Protein AF-A0AAU9SI02-F1 (afdb_monomer_lite)

Secondary structure (DSSP, 8-state):
----EEEEE-SSS-EEEEETTTTEESSHHHHHH-S--HHHHHHHHHHH-S---SSS---EEEPPPGGGS---HHHHHH---PPPSPPPPSSS-GGG-PPPTT------

Structure (mmCIF, N/CA/C/O backbone):
data_AF-A0AAU9SI02-F1
#
_entry.id   AF-A0AAU9SI02-F1
#
loop_
_atom_site.group_PDB
_atom_site.id
_atom_site.type_symbol
_atom_site.label_atom_id
_atom_site.label_alt_id
_atom_site.label_comp_id
_atom_site.label_asym_id
_atom_site.label_entity_id
_atom_site.label_seq_id
_atom_site.pdbx_PDB_ins_code
_atom_site.Cartn_x
_atom_site.Cartn_y
_atom_site.Cartn_z
_atom_site.occupancy
_atom_site.B_iso_or_equiv
_atom_site.auth_seq_id
_atom_site.auth_comp_id
_atom_site.auth_asym_id
_atom_site.auth_atom_id
_atom_site.pdbx_PDB_model_num
ATOM 1 N N . THR A 1 1 ? -6.069 2.308 -19.534 1.00 44.94 1 THR A N 1
ATOM 2 C CA . THR A 1 1 ? -4.763 2.503 -18.867 1.00 44.94 1 THR A CA 1
ATOM 3 C C . THR A 1 1 ? -4.645 1.440 -17.793 1.00 44.94 1 THR A C 1
ATOM 5 O O . THR A 1 1 ? -5.508 1.399 -16.925 1.00 44.94 1 THR A O 1
ATOM 8 N N . ARG A 1 2 ? -3.723 0.476 -17.930 1.00 53.97 2 ARG A N 1
ATOM 9 C CA . ARG A 1 2 ? -3.575 -0.636 -16.969 1.00 53.97 2 ARG A CA 1
ATOM 10 C C . ARG A 1 2 ? -3.043 -0.082 -15.643 1.00 53.97 2 ARG A C 1
ATOM 12 O O . ARG A 1 2 ? -2.062 0.644 -15.681 1.00 53.97 2 ARG A O 1
ATOM 19 N N . ASN A 1 3 ? -3.675 -0.423 -14.516 1.00 57.00 3 ASN A N 1
ATOM 20 C CA . ASN A 1 3 ? -3.120 -0.116 -13.195 1.00 57.00 3 ASN A CA 1
ATOM 21 C C . ASN A 1 3 ? -1.881 -0.993 -12.976 1.00 57.00 3 ASN A C 1
ATOM 23 O O . ASN A 1 3 ? -2.019 -2.215 -12.914 1.00 57.00 3 ASN A O 1
ATOM 27 N N . VAL A 1 4 ? -0.694 -0.400 -12.850 1.00 73.88 4 VAL A N 1
ATOM 28 C CA . VAL A 1 4 ? 0.544 -1.152 -12.600 1.00 73.88 4 VAL A CA 1
ATOM 29 C C . VAL A 1 4 ? 0.959 -0.960 -11.144 1.00 73.88 4 VAL A C 1
ATOM 31 O O . VAL A 1 4 ? 1.592 0.027 -10.753 1.00 73.88 4 VAL A O 1
ATOM 34 N N . GLY A 1 5 ? 0.527 -1.906 -10.310 1.00 85.00 5 GLY A N 1
ATOM 35 C CA . GLY A 1 5 ? 0.978 -2.034 -8.930 1.00 85.00 5 GLY A CA 1
ATOM 36 C C . GLY A 1 5 ? 2.288 -2.813 -8.860 1.00 85.00 5 GLY A C 1
ATOM 37 O O . GLY A 1 5 ? 2.475 -3.776 -9.595 1.00 85.00 5 GLY A O 1
ATOM 38 N N 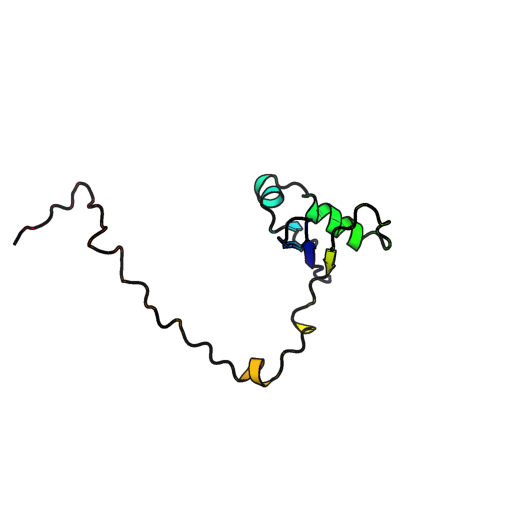. PHE A 1 6 ? 3.179 -2.433 -7.952 1.00 87.00 6 PHE A N 1
ATOM 39 C CA . PHE A 1 6 ? 4.440 -3.123 -7.697 1.00 87.00 6 PHE A CA 1
ATOM 40 C C . PHE A 1 6 ? 4.584 -3.448 -6.216 1.00 87.00 6 PHE A C 1
ATOM 42 O O . PHE A 1 6 ? 4.326 -2.608 -5.354 1.00 87.00 6 PHE A O 1
ATOM 49 N N . LYS A 1 7 ? 5.051 -4.659 -5.923 1.00 89.31 7 LYS A N 1
ATOM 50 C CA . LYS A 1 7 ? 5.495 -5.091 -4.603 1.00 89.31 7 LYS A CA 1
ATOM 51 C C . LYS A 1 7 ? 7.017 -5.042 -4.571 1.00 89.31 7 LYS A C 1
ATOM 53 O O . LYS A 1 7 ? 7.674 -5.784 -5.295 1.00 89.31 7 LYS A O 1
ATOM 58 N N . VAL A 1 8 ? 7.570 -4.173 -3.731 1.00 87.44 8 VAL A N 1
ATOM 59 C CA . VAL A 1 8 ? 9.014 -3.957 -3.579 1.00 87.44 8 VAL A CA 1
ATOM 60 C C . VAL A 1 8 ? 9.454 -4.452 -2.206 1.00 87.44 8 VAL A C 1
ATOM 62 O O . VAL A 1 8 ? 8.970 -3.948 -1.194 1.00 87.44 8 VAL A O 1
ATOM 65 N N . THR A 1 9 ? 10.388 -5.397 -2.143 1.00 84.94 9 THR A N 1
ATOM 66 C CA . THR A 1 9 ? 10.985 -5.847 -0.872 1.00 84.94 9 THR A CA 1
ATOM 67 C C . THR A 1 9 ? 12.347 -5.202 -0.641 1.00 84.94 9 THR A C 1
ATOM 69 O O . THR A 1 9 ? 13.193 -5.159 -1.539 1.00 84.94 9 THR A O 1
ATOM 72 N N . SER A 1 10 ? 12.566 -4.696 0.572 1.00 76.81 10 SER A N 1
ATOM 73 C CA . SER A 1 10 ? 13.885 -4.263 1.042 1.00 76.81 10 SER A CA 1
ATOM 74 C C . SER A 1 10 ? 14.672 -5.456 1.605 1.00 76.81 10 SER A C 1
ATOM 76 O O . SER A 1 10 ? 14.128 -6.545 1.745 1.00 76.81 10 SER A O 1
ATOM 78 N N . GLY A 1 11 ? 15.952 -5.268 1.945 1.00 72.50 11 GLY A N 1
ATOM 79 C CA . GLY A 1 11 ? 16.729 -6.288 2.673 1.00 72.50 11 GLY A CA 1
ATOM 80 C C . GLY A 1 11 ? 16.155 -6.598 4.064 1.00 72.50 11 GLY A C 1
ATOM 81 O O . GLY A 1 11 ? 16.383 -7.669 4.613 1.00 72.50 11 GLY A O 1
ATOM 82 N N . THR A 1 12 ? 15.358 -5.682 4.615 1.00 65.44 12 THR A N 1
ATOM 83 C CA . THR A 1 12 ? 14.432 -5.956 5.713 1.00 65.44 12 THR A CA 1
ATOM 84 C C . THR A 1 12 ? 13.190 -6.620 5.121 1.00 65.44 12 THR A C 1
ATOM 86 O O . THR A 1 12 ? 12.633 -6.104 4.158 1.00 65.44 12 THR A O 1
ATOM 89 N N . SER A 1 13 ? 12.736 -7.742 5.681 1.00 68.81 13 SER A N 1
ATOM 90 C CA . SER A 1 13 ? 11.638 -8.608 5.191 1.00 68.81 13 SER A CA 1
ATOM 91 C C . SER A 1 13 ? 10.266 -7.936 4.962 1.00 68.81 13 SER A C 1
ATOM 93 O O . SER A 1 13 ? 9.278 -8.606 4.665 1.00 68.81 13 SER A O 1
ATOM 95 N N . VAL A 1 14 ? 10.183 -6.614 5.082 1.00 82.38 14 VAL A N 1
ATOM 96 C CA . VAL A 1 14 ? 9.004 -5.797 4.828 1.00 82.38 14 VAL A CA 1
ATOM 97 C C . VAL A 1 14 ? 8.879 -5.515 3.329 1.00 82.38 14 VAL A C 1
ATOM 99 O O . VAL A 1 14 ? 9.784 -4.978 2.684 1.00 82.38 14 VAL A O 1
ATOM 102 N N . ALA A 1 15 ? 7.717 -5.861 2.778 1.00 85.75 15 ALA A N 1
ATOM 103 C CA . ALA A 1 15 ? 7.331 -5.501 1.422 1.00 85.75 15 ALA A CA 1
ATOM 104 C C . ALA A 1 15 ? 6.507 -4.208 1.424 1.00 85.75 15 ALA A C 1
ATOM 106 O O . ALA A 1 15 ? 5.592 -4.041 2.232 1.00 85.75 15 ALA A O 1
ATOM 107 N N . HIS A 1 16 ? 6.785 -3.323 0.473 1.00 89.44 16 HIS A N 1
ATOM 108 C CA . HIS A 1 16 ? 6.015 -2.111 0.233 1.00 89.44 16 HIS A CA 1
ATOM 109 C C . HIS A 1 16 ? 5.263 -2.213 -1.089 1.00 89.44 16 HIS A C 1
ATOM 111 O O . HIS A 1 16 ? 5.789 -2.727 -2.075 1.00 89.44 16 HIS A O 1
ATOM 117 N N . HIS A 1 17 ? 4.028 -1.717 -1.111 1.00 90.56 17 HIS A N 1
ATOM 118 C CA . HIS A 1 17 ? 3.233 -1.628 -2.327 1.00 90.56 17 HIS A CA 1
ATOM 119 C C . HIS A 1 17 ? 3.343 -0.219 -2.893 1.00 90.56 17 HIS A C 1
ATOM 121 O O . HIS A 1 17 ? 3.159 0.768 -2.176 1.00 90.56 17 HIS A O 1
ATOM 127 N N . VAL A 1 18 ? 3.639 -0.146 -4.182 1.00 90.38 18 VAL A N 1
ATOM 128 C CA . VAL A 1 18 ? 3.740 1.082 -4.961 1.00 90.38 18 VAL A CA 1
ATOM 129 C C . VAL A 1 18 ? 2.694 1.019 -6.066 1.00 90.38 18 VAL A C 1
ATOM 131 O O . VAL A 1 18 ? 2.589 0.018 -6.765 1.00 90.38 18 VAL A O 1
ATOM 134 N N . SER A 1 19 ? 1.929 2.089 -6.245 1.00 89.69 19 SER A N 1
ATOM 135 C CA . SER A 1 19 ? 1.026 2.252 -7.386 1.00 89.69 19 SER A CA 1
ATOM 136 C C . SER A 1 19 ? 1.494 3.450 -8.195 1.00 89.69 19 SER A C 1
ATOM 138 O O . SER A 1 19 ? 1.458 4.576 -7.693 1.00 89.69 19 SER A O 1
ATOM 140 N N . LEU A 1 20 ? 1.946 3.214 -9.429 1.00 85.69 20 LEU A N 1
ATOM 141 C CA . LEU A 1 20 ? 2.472 4.283 -10.282 1.00 85.69 20 LEU A CA 1
ATOM 142 C C . LEU A 1 20 ? 1.358 5.213 -10.777 1.00 85.69 20 LEU A C 1
ATOM 144 O O . LEU A 1 20 ? 1.531 6.429 -10.746 1.00 85.69 20 LEU A O 1
ATOM 148 N N . ASP A 1 21 ? 0.190 4.666 -11.120 1.00 85.56 21 ASP A N 1
ATOM 149 C CA . ASP A 1 21 ? -0.966 5.442 -11.592 1.00 85.56 21 ASP A CA 1
ATOM 150 C C . ASP A 1 21 ? -1.497 6.396 -10.523 1.00 85.56 21 ASP A C 1
ATOM 152 O O . ASP A 1 21 ? -1.738 7.575 -10.774 1.00 85.56 21 ASP A O 1
ATOM 156 N N . LYS A 1 22 ? -1.632 5.883 -9.296 1.00 87.31 22 LYS A N 1
ATOM 157 C CA . LYS A 1 22 ? -2.111 6.657 -8.144 1.00 87.31 22 LYS A CA 1
ATOM 158 C C . LYS A 1 22 ? -1.019 7.532 -7.534 1.00 87.31 22 LYS A C 1
ATOM 160 O O . LYS A 1 22 ? -1.331 8.358 -6.685 1.00 87.31 22 LYS A O 1
ATOM 165 N N . ARG A 1 23 ? 0.242 7.351 -7.953 1.00 87.25 23 ARG A N 1
ATOM 166 C CA . ARG A 1 23 ? 1.429 7.977 -7.356 1.00 87.25 23 ARG A CA 1
ATOM 167 C C . ARG A 1 23 ? 1.425 7.794 -5.837 1.00 87.25 23 ARG A C 1
ATOM 169 O O . ARG A 1 23 ? 1.449 8.765 -5.093 1.00 87.25 23 ARG A O 1
ATOM 176 N N . THR A 1 24 ? 1.347 6.546 -5.375 1.00 90.12 24 THR A N 1
ATOM 177 C CA . THR A 1 24 ? 1.291 6.206 -3.941 1.00 90.12 24 THR A CA 1
ATOM 178 C C . THR A 1 24 ? 2.269 5.094 -3.575 1.00 90.12 24 THR A C 1
ATOM 180 O O . THR A 1 24 ? 2.489 4.176 -4.363 1.00 90.12 24 THR A O 1
ATOM 183 N N . CYS A 1 25 ? 2.789 5.125 -2.345 1.00 90.12 25 CYS A N 1
ATOM 184 C CA . CYS A 1 25 ? 3.568 4.047 -1.724 1.00 90.12 25 CYS A CA 1
ATOM 185 C C . CYS A 1 25 ? 3.063 3.789 -0.297 1.00 90.12 25 CYS A C 1
ATOM 187 O O . CYS A 1 25 ? 2.704 4.732 0.406 1.00 90.12 25 CYS A O 1
ATOM 189 N N . THR A 1 26 ? 3.077 2.532 0.161 1.00 91.56 26 THR A N 1
ATOM 190 C CA . THR A 1 26 ? 2.729 2.176 1.556 1.00 91.56 26 THR A CA 1
ATOM 191 C C . THR A 1 26 ? 3.809 2.536 2.576 1.00 91.56 26 THR A C 1
ATOM 193 O O . THR A 1 26 ? 3.599 2.418 3.780 1.00 91.56 26 THR A O 1
ATOM 196 N N . CYS A 1 27 ? 4.981 2.956 2.114 1.00 89.31 27 CYS A N 1
ATOM 197 C CA . CYS A 1 27 ? 6.068 3.428 2.951 1.00 89.31 27 CYS A CA 1
ATOM 198 C C . CYS A 1 27 ? 5.751 4.802 3.583 1.00 89.31 27 CYS A C 1
ATOM 200 O O . CYS A 1 27 ? 5.142 5.659 2.937 1.00 89.31 27 CYS A O 1
ATOM 202 N N . PRO A 1 28 ? 6.204 5.053 4.824 1.00 84.50 28 PRO A N 1
ATOM 203 C CA . PRO A 1 28 ? 5.893 6.290 5.537 1.00 84.50 28 PRO A CA 1
ATOM 204 C C . PRO A 1 28 ? 6.549 7.521 4.898 1.00 84.50 28 PRO A C 1
ATOM 206 O O . PRO A 1 28 ? 5.929 8.578 4.863 1.00 84.50 28 PRO A O 1
ATOM 209 N N . GLU A 1 29 ? 7.755 7.386 4.332 1.00 84.69 29 GLU A N 1
ATOM 210 C CA . GLU A 1 29 ? 8.484 8.490 3.683 1.00 84.69 29 GLU A CA 1
ATOM 211 C C . GLU A 1 29 ? 7.664 9.155 2.576 1.00 84.69 29 GLU A C 1
ATOM 213 O O . GLU A 1 29 ? 7.540 10.373 2.547 1.00 84.69 29 GLU A O 1
ATOM 218 N N . PHE A 1 30 ? 7.041 8.358 1.704 1.00 86.00 30 PHE A N 1
ATOM 219 C CA . PHE A 1 30 ? 6.231 8.883 0.606 1.00 86.00 30 PHE A CA 1
ATOM 220 C C . PHE A 1 30 ? 5.004 9.638 1.125 1.00 86.00 30 PHE A C 1
ATOM 222 O O . PHE A 1 30 ? 4.654 10.699 0.615 1.00 86.00 30 PHE A O 1
ATOM 229 N N . LYS A 1 31 ? 4.353 9.100 2.164 1.00 82.44 31 LYS A N 1
ATOM 230 C CA . LYS A 1 31 ? 3.157 9.707 2.757 1.00 82.44 31 LYS A CA 1
ATOM 231 C C . LYS A 1 31 ? 3.472 11.016 3.482 1.00 82.44 31 LYS A C 1
ATOM 233 O O . LYS A 1 31 ? 2.653 11.926 3.451 1.00 82.44 31 LYS A O 1
ATOM 238 N N . MET A 1 32 ? 4.622 11.092 4.150 1.00 87.94 32 MET A N 1
ATOM 239 C CA . MET A 1 32 ? 5.001 12.255 4.957 1.00 87.94 32 MET A CA 1
ATOM 240 C C . MET A 1 32 ? 5.655 13.359 4.130 1.00 87.94 32 MET A C 1
ATOM 242 O O . MET A 1 32 ? 5.384 14.529 4.367 1.00 87.94 32 MET A O 1
ATOM 246 N N . LEU A 1 33 ? 6.514 12.995 3.176 1.00 84.81 33 LEU A N 1
ATOM 247 C CA . LEU A 1 33 ? 7.335 13.954 2.436 1.00 84.81 33 LEU A CA 1
ATOM 248 C C . LEU A 1 33 ? 6.759 14.299 1.058 1.00 84.81 33 LEU A C 1
ATOM 250 O O . LEU A 1 33 ? 7.236 15.240 0.435 1.00 84.81 33 LEU A O 1
ATOM 254 N N . LEU A 1 34 ? 5.765 13.543 0.568 1.00 83.19 34 LEU A N 1
ATOM 255 C CA . LEU A 1 34 ? 5.144 13.708 -0.758 1.00 83.19 34 LEU A CA 1
ATOM 256 C C . LEU A 1 34 ? 6.142 13.699 -1.934 1.00 83.19 34 LEU A C 1
ATOM 258 O O . LEU A 1 34 ? 5.817 14.130 -3.039 1.00 83.19 34 LEU A O 1
ATOM 262 N N . ILE A 1 35 ? 7.343 13.165 -1.712 1.00 86.38 35 ILE A N 1
ATOM 263 C CA . ILE A 1 35 ? 8.368 12.946 -2.733 1.00 86.38 35 ILE A CA 1
ATOM 264 C C . ILE A 1 35 ? 8.462 11.456 -3.086 1.00 86.38 35 ILE A C 1
ATOM 266 O O . ILE A 1 35 ? 8.129 10.598 -2.258 1.00 86.38 35 ILE A O 1
ATOM 270 N N . PRO A 1 36 ? 8.949 11.109 -4.292 1.00 85.88 36 PRO A N 1
ATOM 271 C CA . PRO A 1 36 ? 9.208 9.724 -4.658 1.00 85.88 36 PRO A CA 1
ATOM 272 C C . PRO A 1 36 ? 10.194 9.072 -3.684 1.00 85.88 36 PRO A C 1
ATOM 274 O O . PRO A 1 36 ? 11.344 9.481 -3.563 1.00 85.88 36 PRO A O 1
ATOM 277 N N . CYS A 1 37 ? 9.743 8.032 -2.993 1.00 89.75 37 CYS A N 1
ATOM 278 C CA . CYS A 1 37 ? 10.590 7.231 -2.119 1.00 89.75 37 CYS A CA 1
ATOM 279 C C . CYS A 1 37 ? 11.476 6.279 -2.936 1.00 89.75 37 CYS A C 1
ATOM 281 O O . CYS A 1 37 ? 11.203 5.994 -4.105 1.00 89.75 37 CYS A O 1
ATOM 283 N N . GLN A 1 38 ? 12.478 5.680 -2.289 1.00 86.94 38 GLN A N 1
ATOM 284 C CA . GLN A 1 38 ? 13.345 4.666 -2.904 1.00 86.94 38 GLN A CA 1
ATOM 285 C C . GLN A 1 38 ? 12.574 3.503 -3.564 1.00 86.94 38 GLN A C 1
ATOM 287 O O . GLN A 1 38 ? 13.001 2.977 -4.589 1.00 86.94 38 GLN A O 1
ATOM 292 N N . TYR A 1 39 ? 11.414 3.121 -3.017 1.00 89.69 39 TYR A N 1
ATOM 293 C CA . TYR A 1 39 ? 10.569 2.059 -3.571 1.00 89.69 39 TYR A CA 1
ATOM 294 C C . TYR A 1 39 ? 9.825 2.509 -4.831 1.00 89.69 39 TYR A C 1
ATOM 296 O O . TYR A 1 39 ? 9.726 1.748 -5.791 1.00 89.69 39 TYR A O 1
ATOM 304 N N . ALA A 1 40 ? 9.329 3.750 -4.842 1.00 88.62 40 ALA A N 1
ATOM 305 C CA . ALA A 1 40 ? 8.676 4.340 -6.002 1.00 88.62 40 ALA A CA 1
ATOM 306 C C . ALA A 1 40 ? 9.671 4.517 -7.148 1.00 88.62 40 ALA A C 1
ATOM 308 O O . ALA A 1 40 ? 9.368 4.141 -8.274 1.00 88.62 40 ALA A O 1
ATOM 309 N N . ILE A 1 41 ? 10.882 4.994 -6.846 1.00 87.81 41 ILE A N 1
ATOM 310 C CA . ILE A 1 41 ? 11.967 5.110 -7.824 1.00 87.81 41 ILE A CA 1
ATOM 311 C C . ILE A 1 41 ? 12.288 3.732 -8.415 1.00 87.81 41 ILE A C 1
ATOM 313 O O . ILE A 1 41 ? 12.284 3.592 -9.632 1.00 87.81 41 ILE A O 1
ATOM 317 N N . ALA A 1 42 ? 12.458 2.698 -7.584 1.00 87.06 42 ALA A N 1
ATOM 318 C CA . ALA A 1 42 ? 12.721 1.339 -8.064 1.00 87.06 42 ALA A CA 1
ATOM 319 C C . ALA A 1 42 ? 11.600 0.796 -8.973 1.00 87.06 42 ALA A C 1
ATOM 321 O O . ALA A 1 42 ? 11.884 0.218 -10.022 1.00 87.06 42 ALA A O 1
ATOM 322 N N . ALA A 1 43 ? 10.334 1.011 -8.602 1.00 86.69 43 ALA A N 1
ATOM 323 C CA . ALA A 1 43 ? 9.184 0.607 -9.408 1.00 86.69 43 ALA A CA 1
ATOM 324 C C . ALA A 1 43 ? 9.127 1.350 -10.755 1.00 86.69 43 ALA A C 1
ATOM 326 O O . ALA A 1 43 ? 8.916 0.721 -11.787 1.00 86.69 43 ALA A O 1
ATOM 327 N N . ILE A 1 44 ? 9.379 2.664 -10.767 1.00 85.19 44 ILE A N 1
ATOM 328 C CA . ILE A 1 44 ? 9.450 3.476 -11.994 1.00 85.19 44 ILE A CA 1
ATOM 329 C C . ILE A 1 44 ? 10.581 2.977 -12.896 1.00 85.19 44 ILE A C 1
ATOM 331 O O . ILE A 1 44 ? 10.376 2.806 -14.097 1.00 85.19 44 ILE A O 1
ATOM 335 N N . THR A 1 45 ? 11.764 2.722 -12.331 1.00 82.81 45 THR A N 1
ATOM 336 C CA . THR A 1 45 ? 12.915 2.221 -13.090 1.00 82.81 45 THR A CA 1
ATOM 337 C C . THR A 1 45 ? 12.598 0.887 -13.752 1.00 82.81 45 THR A C 1
ATOM 339 O O . THR A 1 45 ? 12.921 0.714 -14.916 1.00 82.81 45 THR A O 1
ATOM 342 N N . ILE A 1 46 ? 11.931 -0.034 -13.059 1.00 79.81 46 ILE A N 1
ATOM 343 C CA . ILE A 1 46 ? 11.607 -1.359 -13.610 1.00 79.81 46 ILE A CA 1
ATOM 344 C C . ILE A 1 46 ? 10.449 -1.300 -14.606 1.00 79.81 46 ILE A C 1
ATOM 346 O O . ILE A 1 46 ? 10.463 -2.023 -15.597 1.00 79.81 46 ILE A O 1
ATOM 350 N N . ASN A 1 47 ? 9.478 -0.412 -14.391 1.00 80.69 47 ASN A N 1
ATOM 351 C CA . ASN A 1 47 ? 8.395 -0.190 -15.344 1.00 80.69 47 ASN A CA 1
ATOM 352 C C . ASN A 1 47 ? 8.895 0.413 -16.667 1.00 80.69 47 ASN A C 1
ATOM 354 O O . ASN A 1 47 ? 8.384 0.072 -17.729 1.00 80.69 47 ASN A O 1
ATOM 358 N N . ASN A 1 48 ? 9.874 1.322 -16.601 1.00 73.62 48 ASN A N 1
ATOM 359 C CA . ASN A 1 48 ? 10.338 2.091 -17.760 1.00 73.62 48 ASN A CA 1
ATOM 360 C C . ASN A 1 48 ? 11.615 1.535 -18.406 1.00 73.62 48 ASN A C 1
ATOM 362 O O . ASN A 1 48 ? 11.901 1.869 -19.554 1.00 73.62 48 ASN A O 1
ATOM 366 N N . LEU A 1 49 ? 12.399 0.716 -17.698 1.00 60.62 49 LEU A N 1
ATOM 367 C CA . LEU A 1 49 ? 13.667 0.179 -18.184 1.00 60.62 49 LEU A CA 1
ATOM 368 C C . LEU A 1 49 ? 13.628 -1.353 -18.178 1.00 60.62 49 LEU A C 1
ATOM 370 O O . LEU A 1 49 ? 13.680 -1.993 -17.130 1.00 60.62 49 LEU A O 1
ATOM 374 N N . SER A 1 50 ? 13.616 -1.939 -19.377 1.00 54.06 50 SER A N 1
ATOM 375 C CA . SER A 1 50 ? 13.566 -3.390 -19.631 1.00 54.06 50 SER A CA 1
ATOM 376 C C . SER A 1 50 ? 14.747 -4.197 -19.053 1.00 54.06 50 SER A C 1
ATOM 378 O O . SER A 1 50 ? 14.771 -5.419 -19.185 1.00 54.06 50 SER A O 1
ATOM 380 N N . SER A 1 51 ? 15.745 -3.565 -18.430 1.00 51.81 51 SER A N 1
ATOM 381 C CA . SER A 1 51 ? 16.907 -4.261 -17.874 1.00 51.81 51 SER A CA 1
ATOM 382 C C . SER A 1 51 ? 17.464 -3.545 -16.641 1.00 51.81 51 SER A C 1
ATOM 384 O O . SER A 1 51 ? 18.266 -2.616 -16.747 1.00 51.81 51 SER A O 1
ATOM 386 N N . CYS A 1 52 ? 17.083 -3.999 -15.445 1.00 49.00 52 CYS A N 1
ATOM 387 C CA . CYS A 1 52 ? 17.796 -3.640 -14.220 1.00 49.00 52 CYS A CA 1
ATOM 388 C C . CYS A 1 52 ? 19.164 -4.345 -14.227 1.00 49.00 52 CYS A C 1
ATOM 390 O O . CYS A 1 52 ? 19.261 -5.564 -14.074 1.00 49.00 52 CYS A O 1
ATOM 392 N N . GLY A 1 53 ? 20.241 -3.587 -14.440 1.00 47.12 53 GLY A N 1
ATOM 393 C CA . GLY A 1 53 ? 21.609 -4.095 -14.387 1.00 47.12 53 GLY A CA 1
ATOM 394 C C . GLY A 1 53 ? 22.011 -4.460 -12.959 1.00 47.12 53 GLY A C 1
ATOM 395 O O . GLY A 1 53 ? 22.560 -3.614 -12.273 1.00 47.12 53 GLY A O 1
ATOM 396 N N . LYS A 1 54 ? 21.712 -5.697 -12.533 1.00 48.91 54 LYS A N 1
ATOM 397 C CA . LYS A 1 54 ? 22.276 -6.574 -11.469 1.00 48.91 54 LYS A CA 1
ATOM 398 C C . LYS A 1 54 ? 22.759 -6.012 -10.106 1.00 48.91 54 LYS A C 1
ATOM 400 O O . LYS A 1 54 ? 22.999 -6.818 -9.217 1.00 48.91 54 LYS A O 1
ATOM 405 N N . LYS A 1 55 ? 22.910 -4.703 -9.882 1.00 49.00 55 LYS A N 1
ATOM 406 C CA . LYS A 1 55 ? 23.622 -4.125 -8.721 1.00 49.00 55 LYS A CA 1
ATOM 407 C C . LYS A 1 55 ? 22.722 -3.378 -7.729 1.00 49.00 55 LYS A C 1
ATOM 409 O O . LYS A 1 55 ? 23.128 -3.159 -6.596 1.00 49.00 55 LYS A O 1
ATOM 414 N N . HIS A 1 56 ? 21.486 -3.051 -8.120 1.00 48.88 56 HIS A N 1
ATOM 415 C CA . HIS A 1 56 ? 20.498 -2.376 -7.258 1.00 48.88 56 HIS A CA 1
ATOM 416 C C . HIS A 1 56 ? 19.111 -3.026 -7.279 1.00 48.88 56 HIS A C 1
ATOM 418 O O . HIS A 1 56 ? 18.143 -2.434 -6.802 1.00 48.88 56 HIS A O 1
ATOM 424 N N . CYS A 1 57 ? 18.990 -4.233 -7.834 1.00 52.25 57 CYS A N 1
ATOM 425 C CA . CYS A 1 57 ? 17.691 -4.864 -8.018 1.00 52.25 57 CYS A CA 1
ATOM 426 C C . CYS A 1 57 ? 17.211 -5.440 -6.679 1.00 52.25 57 CYS A C 1
ATOM 428 O O . CYS A 1 57 ? 17.410 -6.608 -6.356 1.00 52.25 57 CYS A O 1
ATOM 430 N N . ARG A 1 58 ? 16.567 -4.580 -5.886 1.00 59.81 58 ARG A N 1
ATOM 431 C CA . ARG A 1 58 ? 15.542 -5.003 -4.930 1.00 59.81 58 ARG A CA 1
ATOM 432 C C . ARG A 1 58 ? 14.559 -5.894 -5.691 1.00 59.81 58 ARG A C 1
ATOM 434 O O . ARG A 1 58 ? 14.273 -5.620 -6.857 1.00 59.81 58 ARG A O 1
ATOM 441 N N . VAL A 1 59 ? 14.061 -6.958 -5.066 1.00 68.25 59 VAL A N 1
ATOM 442 C CA . VAL A 1 59 ? 13.033 -7.789 -5.703 1.00 68.25 59 VAL A CA 1
ATOM 443 C C . VAL A 1 59 ? 11.773 -6.929 -5.817 1.00 68.25 59 VAL A C 1
ATOM 445 O O . VAL A 1 59 ? 11.134 -6.591 -4.819 1.00 68.25 59 VAL A O 1
ATOM 448 N N . VAL A 1 60 ? 11.484 -6.491 -7.040 1.00 74.31 60 VAL A N 1
ATOM 449 C CA . VAL A 1 60 ? 10.288 -5.732 -7.401 1.00 74.31 60 VAL A CA 1
ATOM 450 C C . VAL A 1 60 ? 9.473 -6.614 -8.320 1.00 74.31 60 VAL A C 1
ATOM 452 O O . VAL A 1 60 ? 9.913 -6.949 -9.417 1.00 74.31 60 VAL A O 1
ATOM 455 N N . LEU A 1 61 ? 8.295 -7.003 -7.857 1.00 78.06 61 LEU A N 1
ATOM 456 C CA . LEU A 1 61 ? 7.379 -7.845 -8.610 1.00 78.06 61 LEU A CA 1
ATOM 457 C C . LEU A 1 61 ? 6.138 -7.027 -8.962 1.00 78.06 61 LEU A C 1
ATOM 459 O O . LEU A 1 61 ? 5.645 -6.297 -8.095 1.00 78.06 61 LEU A O 1
ATOM 463 N N . PRO A 1 62 ? 5.616 -7.121 -10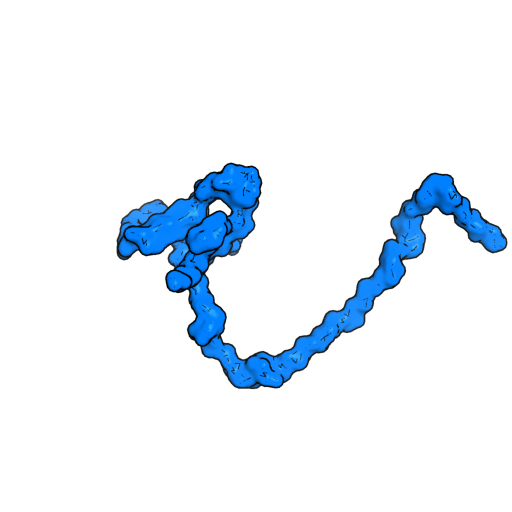.194 1.00 79.81 62 PRO A N 1
ATOM 464 C CA . PRO A 1 62 ? 4.301 -6.574 -10.483 1.00 79.81 62 PRO A CA 1
ATOM 465 C C . PRO A 1 62 ? 3.264 -7.276 -9.597 1.00 79.81 62 PRO A C 1
ATOM 467 O O . PRO A 1 62 ? 3.340 -8.481 -9.353 1.00 79.81 62 PRO A O 1
ATOM 470 N N . VAL A 1 63 ? 2.312 -6.510 -9.076 1.00 82.25 63 VAL A N 1
ATOM 471 C CA . VAL A 1 63 ? 1.160 -7.054 -8.358 1.00 82.25 63 VAL A CA 1
ATOM 472 C C . VAL A 1 63 ? 0.192 -7.599 -9.414 1.00 82.25 63 VAL A C 1
ATOM 474 O O . VAL A 1 63 ? -0.207 -6.823 -10.285 1.00 82.25 63 VAL A O 1
ATOM 477 N N . PRO A 1 64 ? -0.164 -8.897 -9.376 1.00 76.00 64 PRO A N 1
ATOM 478 C CA . PRO A 1 64 ? -1.103 -9.475 -10.334 1.00 76.00 64 PRO A CA 1
ATOM 479 C C . PRO A 1 64 ? -2.481 -8.817 -10.205 1.00 76.00 64 PRO A C 1
ATOM 481 O O . PRO A 1 64 ? -2.875 -8.403 -9.108 1.00 76.00 64 PRO A O 1
ATOM 484 N N . ASN A 1 65 ? -3.208 -8.706 -11.320 1.00 76.06 65 ASN A N 1
ATOM 485 C CA . ASN A 1 65 ? -4.585 -8.226 -11.285 1.00 76.06 65 ASN A CA 1
ATOM 486 C C . ASN A 1 65 ? -5.435 -9.233 -10.491 1.00 76.06 65 ASN A C 1
ATOM 488 O O . ASN A 1 65 ? -5.278 -10.431 -10.721 1.00 76.06 65 ASN A O 1
ATOM 492 N N . PRO A 1 66 ? -6.332 -8.807 -9.584 1.00 74.50 66 PRO A N 1
ATOM 493 C CA . PRO A 1 66 ? -7.284 -9.713 -8.943 1.00 74.50 66 PRO A CA 1
ATOM 494 C C . PRO A 1 66 ? -8.054 -10.613 -9.920 1.00 74.50 66 PRO A C 1
ATOM 496 O O . PRO A 1 66 ? -8.304 -11.761 -9.573 1.00 74.50 66 PRO A O 1
ATOM 499 N N . ASP A 1 67 ? -8.380 -10.136 -11.127 1.00 77.62 67 ASP A N 1
ATOM 500 C CA . ASP A 1 67 ? -9.078 -10.949 -12.139 1.00 77.62 67 ASP A CA 1
ATOM 501 C C . ASP A 1 67 ? -8.210 -12.075 -12.727 1.00 77.62 67 ASP A C 1
ATOM 503 O O . ASP A 1 67 ? -8.744 -13.057 -13.233 1.00 77.62 67 ASP A O 1
ATOM 507 N N . ASP A 1 68 ? -6.880 -11.947 -12.653 1.00 77.69 68 ASP A N 1
ATOM 508 C CA . ASP A 1 68 ? -5.932 -12.959 -13.141 1.00 77.69 68 ASP A CA 1
ATOM 509 C C . ASP A 1 68 ? -5.670 -14.055 -12.087 1.00 77.69 68 ASP A C 1
ATOM 511 O O . ASP A 1 68 ? -4.929 -15.006 -12.341 1.00 77.69 68 ASP A O 1
ATOM 515 N N . ILE A 1 69 ? -6.226 -13.915 -10.877 1.00 80.62 69 ILE A N 1
ATOM 516 C CA . ILE A 1 69 ? -6.066 -14.889 -9.796 1.00 80.62 69 ILE A CA 1
ATOM 517 C C . ILE A 1 69 ? -7.154 -15.951 -9.946 1.00 80.62 69 ILE A C 1
ATOM 519 O O . ILE A 1 69 ? -8.333 -15.686 -9.711 1.00 80.62 69 ILE A O 1
ATOM 523 N N . ASP A 1 70 ? -6.742 -17.171 -10.281 1.00 84.12 70 ASP A N 1
ATOM 524 C CA . ASP A 1 70 ? -7.631 -18.330 -10.276 1.00 84.12 70 ASP A CA 1
ATOM 525 C C . ASP A 1 70 ? -7.987 -18.691 -8.826 1.00 84.12 70 ASP A C 1
ATOM 527 O O . ASP A 1 70 ? -7.215 -19.318 -8.096 1.00 84.12 70 ASP A O 1
ATOM 531 N N . VAL A 1 71 ? -9.135 -18.191 -8.366 1.00 81.44 71 VAL A N 1
ATOM 532 C CA . VAL A 1 71 ? -9.689 -18.531 -7.055 1.00 81.44 71 VAL A CA 1
ATOM 533 C C . VAL A 1 71 ? -10.620 -19.730 -7.245 1.00 81.44 71 VAL A C 1
ATOM 535 O O . VAL A 1 71 ? -11.610 -19.598 -7.971 1.00 81.44 71 VAL A O 1
ATOM 538 N N . PRO A 1 72 ? -10.362 -20.878 -6.593 1.00 88.38 72 PRO A N 1
ATOM 539 C CA . PRO A 1 72 ? -11.197 -22.064 -6.750 1.00 88.38 72 PRO A CA 1
ATOM 540 C C . PRO A 1 72 ? -12.654 -21.783 -6.360 1.00 88.38 72 PRO A C 1
ATOM 542 O O . PRO A 1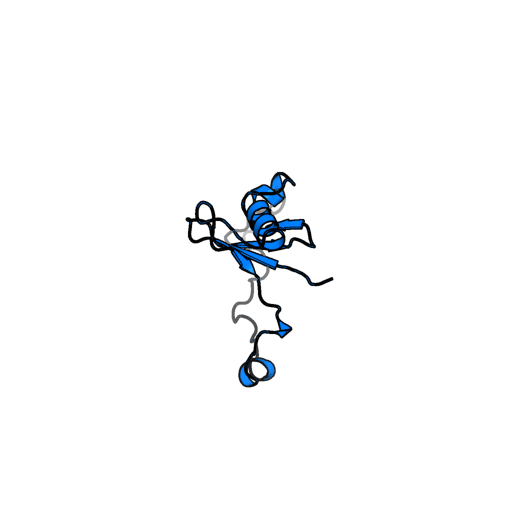 72 ? -12.926 -21.022 -5.425 1.00 88.38 72 PRO A O 1
ATOM 545 N N . THR A 1 73 ? -13.594 -22.406 -7.075 1.00 83.75 73 THR A N 1
ATOM 546 C CA . THR A 1 73 ? -15.043 -22.168 -6.943 1.00 83.75 73 THR A CA 1
ATOM 547 C C . THR A 1 73 ? -15.537 -22.342 -5.507 1.00 83.75 73 THR A C 1
ATOM 549 O O . THR A 1 73 ? -16.279 -21.494 -5.018 1.00 83.75 73 THR A O 1
ATOM 552 N N . ASP A 1 74 ? -15.035 -23.346 -4.781 1.00 84.06 74 ASP A N 1
ATOM 553 C CA . ASP A 1 74 ? -15.370 -23.588 -3.370 1.00 84.06 74 ASP A CA 1
ATOM 554 C C . ASP A 1 74 ? -15.032 -22.402 -2.454 1.00 84.06 74 ASP A C 1
ATOM 556 O O . ASP A 1 74 ? -15.701 -22.170 -1.449 1.00 84.06 74 ASP A O 1
ATOM 560 N N . VAL A 1 75 ? -14.009 -21.615 -2.796 1.00 82.88 75 VAL A N 1
ATOM 561 C CA . VAL A 1 75 ? -13.637 -20.410 -2.043 1.00 82.88 75 VAL A CA 1
ATOM 562 C C . VAL A 1 75 ? -14.499 -19.216 -2.455 1.00 82.88 75 VAL A C 1
ATOM 564 O O . VAL A 1 75 ? -14.877 -18.415 -1.601 1.00 82.88 75 VAL A O 1
ATOM 567 N N . ARG A 1 7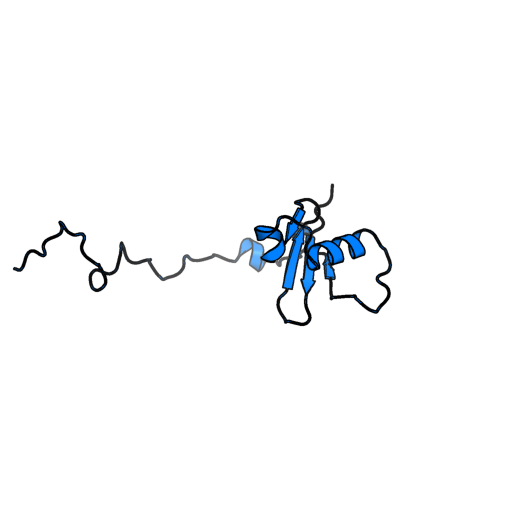6 ? -14.828 -19.097 -3.749 1.00 79.06 76 ARG A N 1
ATOM 568 C CA . ARG A 1 76 ? -15.658 -18.001 -4.284 1.00 79.06 76 ARG A CA 1
ATOM 569 C C . ARG A 1 76 ? -17.109 -18.091 -3.818 1.00 79.06 76 ARG A C 1
ATOM 571 O O . ARG A 1 76 ? -17.708 -17.060 -3.526 1.00 79.06 76 ARG A O 1
ATOM 578 N N . GLU A 1 77 ? -17.654 -19.302 -3.758 1.00 81.19 77 GLU A N 1
ATOM 579 C CA . GLU A 1 77 ? -19.071 -19.561 -3.478 1.00 81.19 77 GLU A CA 1
ATOM 580 C C . GLU A 1 77 ? -19.308 -20.147 -2.076 1.00 81.19 77 GLU A C 1
ATOM 582 O O . GLU A 1 77 ? -20.385 -19.966 -1.512 1.00 81.19 77 GLU A O 1
ATOM 587 N N . GLY A 1 78 ? -18.315 -20.826 -1.487 1.00 71.69 78 GLY A N 1
ATOM 588 C CA . GLY A 1 78 ? -18.488 -21.630 -0.270 1.00 71.69 78 GLY A CA 1
ATOM 589 C C . GLY A 1 78 ? -17.990 -21.007 1.038 1.00 71.69 78 GLY A C 1
ATOM 590 O O . GLY A 1 78 ? -18.249 -21.563 2.109 1.00 71.69 78 GLY A O 1
ATOM 591 N N . VAL A 1 79 ? -17.303 -19.859 1.018 1.00 75.25 79 VAL A N 1
ATOM 592 C CA . VAL A 1 79 ? -16.812 -19.230 2.258 1.00 75.25 79 VAL A CA 1
ATOM 593 C C . VAL A 1 79 ? -17.874 -18.308 2.849 1.00 75.25 79 VAL A C 1
ATOM 595 O O . VAL A 1 79 ? -17.948 -17.116 2.554 1.00 75.25 79 VAL A O 1
ATOM 598 N N . VAL A 1 80 ? -18.673 -18.853 3.766 1.00 81.56 80 VAL A N 1
ATOM 599 C CA . VAL A 1 80 ? -19.487 -18.036 4.673 1.00 81.56 80 VAL A CA 1
ATOM 600 C C . VAL A 1 80 ? -18.556 -17.404 5.708 1.00 81.56 80 VAL A C 1
ATOM 602 O O . VAL A 1 80 ? -18.144 -18.043 6.678 1.00 81.56 80 VAL A O 1
ATOM 605 N N . VAL A 1 81 ? -18.207 -16.131 5.509 1.00 81.69 81 VAL A N 1
ATOM 606 C CA . VAL A 1 81 ? -17.458 -15.354 6.505 1.00 81.69 81 VAL A CA 1
ATOM 607 C C . VAL A 1 81 ? -18.392 -15.046 7.673 1.00 81.69 81 VAL A C 1
ATOM 609 O O . VAL A 1 81 ? -19.197 -14.117 7.625 1.00 81.69 81 VAL A O 1
ATOM 612 N N . LEU A 1 82 ? -18.302 -15.848 8.733 1.00 87.00 82 LEU A N 1
ATOM 613 C CA . LEU A 1 82 ? -19.030 -15.578 9.967 1.00 87.00 82 LEU A CA 1
ATOM 614 C C . LEU A 1 82 ? -18.471 -14.313 10.635 1.00 87.00 82 LEU A C 1
ATOM 616 O O . LEU A 1 82 ? -17.252 -14.102 10.629 1.00 87.00 82 LEU A O 1
ATOM 620 N N . PRO A 1 83 ? -19.325 -13.479 11.253 1.00 84.44 83 PRO A N 1
ATOM 621 C CA . PRO A 1 83 ? -18.841 -12.364 12.044 1.00 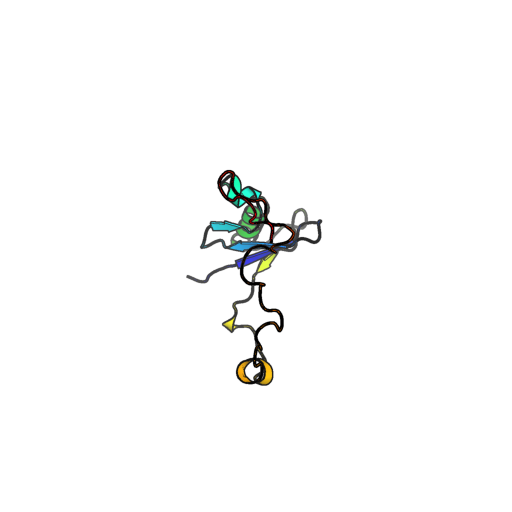84.44 83 PRO A CA 1
ATOM 622 C C . PRO A 1 83 ? -17.928 -12.886 13.165 1.00 84.44 83 PRO A C 1
ATOM 624 O O . PRO A 1 83 ? -18.157 -13.981 13.696 1.00 84.44 83 PRO A O 1
ATOM 627 N N . PRO A 1 84 ? -16.897 -12.119 13.556 1.00 84.06 84 PRO A N 1
ATOM 628 C CA . PRO A 1 84 ? -16.056 -12.494 14.680 1.00 84.06 84 PRO A CA 1
ATOM 629 C C . PRO A 1 84 ? -16.937 -12.736 15.910 1.00 84.06 84 PRO A C 1
ATOM 631 O O . PRO A 1 84 ? -17.803 -11.926 16.239 1.00 84.06 84 PRO A O 1
ATOM 634 N N . LYS A 1 85 ? -16.708 -13.854 16.611 1.00 84.00 85 LYS A N 1
ATOM 635 C CA . LYS A 1 85 ? -17.495 -14.240 17.801 1.00 84.00 85 LYS A CA 1
ATOM 636 C C . LYS A 1 85 ? -17.462 -13.185 18.916 1.00 84.00 85 LYS A C 1
ATOM 638 O O . LYS A 1 85 ? -18.283 -13.212 19.827 1.00 84.00 85 LYS A O 1
ATOM 643 N N . THR A 1 86 ? -16.502 -12.269 18.869 1.00 83.12 86 THR A N 1
ATOM 644 C CA . THR A 1 86 ? -16.312 -11.218 19.860 1.00 83.12 86 THR A CA 1
ATOM 645 C C . THR A 1 86 ? -17.216 -10.026 19.567 1.00 83.12 86 THR A C 1
ATOM 647 O O . THR A 1 86 ? -17.058 -9.351 18.550 1.00 83.12 86 THR A O 1
ATOM 650 N N . LYS A 1 87 ? -18.116 -9.704 20.497 1.00 75.38 87 LYS A N 1
ATOM 651 C CA . LYS A 1 87 ? -18.775 -8.395 20.526 1.00 75.38 87 LYS A CA 1
ATOM 652 C C . LYS A 1 87 ? -17.813 -7.379 21.135 1.00 75.38 87 LYS A C 1
ATOM 654 O O . LYS A 1 87 ? -17.235 -7.644 22.189 1.00 75.38 87 LYS A O 1
ATOM 659 N N . HIS A 1 88 ? -17.658 -6.215 20.505 1.00 74.19 88 HIS A N 1
ATOM 660 C CA . HIS A 1 88 ? -17.036 -5.083 21.187 1.00 74.19 88 HIS A CA 1
ATOM 661 C C . HIS A 1 88 ? -17.907 -4.754 22.412 1.00 74.19 88 HIS A C 1
ATOM 663 O O . HIS A 1 88 ? -19.124 -4.612 22.247 1.00 74.19 88 HIS A O 1
ATOM 669 N N . PRO A 1 89 ? -17.353 -4.676 23.634 1.00 75.00 89 PRO A N 1
ATOM 670 C CA . PRO A 1 89 ? -18.144 -4.274 24.788 1.00 75.00 89 PRO A CA 1
ATOM 671 C C . PRO A 1 89 ? -18.752 -2.892 24.520 1.00 75.00 89 PRO A C 1
ATOM 673 O O . PRO A 1 89 ? -18.115 -2.025 23.915 1.00 75.00 89 PRO A O 1
ATOM 676 N N . LEU A 1 90 ? -20.008 -2.693 24.917 1.00 73.81 90 LEU A N 1
ATOM 677 C CA . LEU A 1 90 ? -20.646 -1.385 24.798 1.00 73.81 90 LEU A CA 1
ATOM 678 C C . LEU A 1 90 ? -19.897 -0.395 25.697 1.00 73.81 90 LEU A C 1
ATOM 680 O O . LEU A 1 90 ? -19.828 -0.567 26.912 1.00 73.81 90 LEU A O 1
ATOM 684 N N . GLY A 1 91 ? -19.335 0.642 25.079 1.00 73.31 91 GLY A N 1
ATOM 685 C CA . GLY A 1 91 ? -18.642 1.717 25.777 1.00 73.31 91 GLY A CA 1
ATOM 686 C C . GLY A 1 91 ? -17.254 1.360 26.316 1.00 73.31 91 GLY A C 1
ATOM 687 O O . GLY A 1 91 ? -16.649 0.331 26.018 1.00 73.31 91 GLY A O 1
ATOM 688 N N . ARG A 1 92 ? -16.712 2.290 27.105 1.00 70.69 92 ARG A N 1
ATOM 689 C CA . ARG A 1 92 ? -15.450 2.113 27.828 1.00 70.69 92 ARG A CA 1
ATOM 690 C C . ARG A 1 92 ? -15.706 1.189 29.028 1.00 70.69 92 ARG A C 1
ATOM 692 O O . ARG A 1 92 ? -16.678 1.439 29.738 1.00 70.69 92 ARG A O 1
ATOM 699 N N . PRO A 1 93 ? -14.844 0.189 29.305 1.00 72.94 93 PRO A N 1
ATOM 700 C CA . PRO A 1 93 ? -14.995 -0.672 30.474 1.00 72.94 93 PRO A CA 1
ATOM 701 C C . PRO A 1 93 ? -15.204 0.171 31.742 1.00 72.94 93 PRO A C 1
ATOM 703 O O . PRO A 1 93 ? -14.371 1.047 32.004 1.00 72.94 93 PRO A O 1
ATOM 706 N N . PRO A 1 94 ? -16.285 -0.052 32.514 1.00 66.81 94 PRO A N 1
ATOM 707 C CA . PRO A 1 94 ? -16.659 0.818 33.630 1.00 66.81 94 PRO A CA 1
ATOM 708 C C . PRO A 1 94 ? -15.550 0.907 34.685 1.00 66.81 94 PRO A C 1
ATOM 710 O O . PRO A 1 94 ? -15.262 1.986 35.187 1.00 66.81 94 PRO A O 1
ATOM 713 N N . THR A 1 95 ? -14.819 -0.186 34.915 1.00 67.44 95 THR A N 1
ATOM 714 C CA . THR A 1 95 ? -13.658 -0.258 35.819 1.00 67.44 95 THR A CA 1
ATOM 715 C C . THR A 1 95 ? -12.447 0.567 35.381 1.00 67.44 95 THR A C 1
ATOM 717 O O . THR A 1 95 ? -11.578 0.851 36.198 1.00 67.44 95 THR A O 1
ATOM 720 N N . LYS A 1 96 ? -12.355 0.961 34.106 1.00 66.19 96 LYS A N 1
ATOM 721 C CA . LYS A 1 96 ? -11.279 1.819 33.574 1.00 66.19 96 LYS A CA 1
ATOM 722 C C . LYS A 1 96 ? -11.803 3.178 33.104 1.00 66.19 96 LYS A C 1
ATOM 724 O O . LYS A 1 96 ? -11.091 3.918 32.415 1.00 66.19 96 LYS A O 1
ATOM 729 N N . LYS A 1 97 ? -13.051 3.523 33.431 1.00 73.75 97 LYS A N 1
ATOM 730 C CA . LYS A 1 97 ? -13.616 4.826 33.094 1.00 73.75 97 LYS A CA 1
ATOM 731 C C . LYS A 1 97 ? -12.998 5.879 34.015 1.00 73.75 97 LYS A C 1
ATOM 733 O O . LYS A 1 97 ? -13.274 5.918 35.203 1.00 73.75 97 LYS A O 1
ATOM 738 N N . LYS A 1 98 ? -12.168 6.758 33.447 1.00 79.31 98 LYS A N 1
ATOM 739 C CA . LYS A 1 98 ? -11.881 8.057 34.068 1.00 79.31 98 LYS A CA 1
ATOM 740 C C . LYS A 1 98 ? -13.164 8.885 34.009 1.00 79.31 98 LYS A C 1
ATOM 742 O O . LYS A 1 98 ? -13.661 9.116 32.904 1.00 79.31 98 LYS A O 1
ATOM 747 N N . PHE A 1 99 ? -13.702 9.255 35.164 1.00 68.75 99 PHE A N 1
ATOM 748 C CA . PHE A 1 99 ? -14.861 10.138 35.263 1.00 68.75 99 PHE A CA 1
ATOM 749 C C . PHE A 1 99 ? -14.506 11.530 34.739 1.00 68.75 99 PHE A C 1
ATOM 751 O O . PHE A 1 99 ? -13.362 11.979 34.863 1.00 68.75 99 PHE A O 1
ATOM 758 N N . SER A 1 100 ? -15.475 12.195 34.113 1.00 75.81 100 SER A N 1
ATOM 759 C CA . SER A 1 100 ? -15.366 13.634 33.880 1.00 75.81 100 SER A CA 1
ATOM 760 C C . SER A 1 100 ? -15.461 14.386 35.214 1.00 75.81 100 SER A C 1
ATOM 762 O O . SER A 1 100 ? -15.977 13.852 36.193 1.00 75.81 100 SER A O 1
ATOM 764 N N . ILE A 1 101 ? -14.978 15.630 35.255 1.00 75.81 101 ILE A N 1
ATOM 765 C CA . ILE A 1 101 ? -14.959 16.457 36.476 1.00 75.81 101 ILE A CA 1
ATOM 766 C C . ILE A 1 101 ? -16.341 16.587 37.146 1.00 75.81 101 ILE A C 1
ATOM 768 O O . ILE A 1 101 ? -16.414 16.755 38.358 1.00 75.81 101 ILE A O 1
ATOM 772 N N . SER A 1 102 ? -17.425 16.495 36.373 1.00 76.19 102 SER A N 1
ATOM 773 C CA . SER A 1 102 ? -18.800 16.678 36.851 1.00 76.19 102 SER A CA 1
ATOM 774 C C . SER A 1 102 ? -19.549 15.368 37.126 1.00 76.19 102 SER A C 1
ATOM 776 O O . SER A 1 102 ? -20.678 15.410 37.605 1.00 76.19 102 SER A O 1
ATOM 778 N N . GLU A 1 103 ? -18.963 14.205 36.827 1.00 76.25 103 GLU A N 1
ATOM 779 C CA . GLU A 1 103 ? -19.574 12.912 37.149 1.00 76.25 103 GLU A CA 1
ATOM 780 C C . GLU A 1 103 ? -19.167 12.488 38.563 1.00 76.25 103 GLU A C 1
ATOM 782 O O . GLU A 1 103 ? -18.090 11.933 38.779 1.00 76.25 103 GLU A O 1
ATOM 787 N N . ILE A 1 104 ? -20.043 12.749 39.532 1.00 75.38 104 ILE A N 1
ATOM 788 C CA . ILE A 1 104 ? -19.864 12.313 40.918 1.00 75.38 104 ILE A CA 1
ATOM 7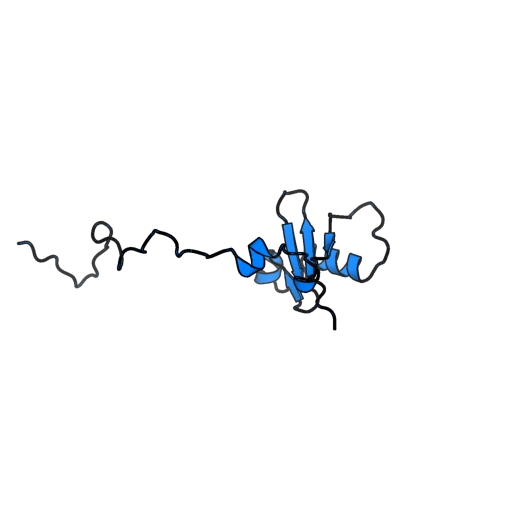89 C C . ILE A 1 104 ? -20.399 10.875 41.036 1.00 75.38 104 ILE A C 1
ATOM 791 O O . ILE A 1 104 ? -21.545 10.630 40.647 1.00 75.38 104 ILE A O 1
ATOM 795 N N . PRO A 1 105 ? -19.617 9.905 41.544 1.00 68.81 105 PRO A N 1
ATOM 796 C CA . PRO A 1 105 ? -20.130 8.564 41.787 1.00 68.81 105 PRO A CA 1
ATOM 797 C C . PRO A 1 105 ? -21.202 8.614 42.882 1.00 68.81 105 PRO A C 1
ATOM 799 O O . PRO A 1 105 ? -20.936 9.053 44.000 1.00 68.81 105 PRO A O 1
ATOM 802 N N . VAL A 1 106 ? -22.415 8.158 42.561 1.00 70.50 106 VAL A N 1
ATOM 803 C CA . VAL A 1 106 ? -23.463 7.927 43.563 1.00 70.50 106 VAL A CA 1
ATOM 804 C C . VAL A 1 106 ? -23.068 6.671 44.334 1.00 70.50 106 VAL A C 1
ATOM 806 O O . VAL A 1 106 ? -23.050 5.577 43.770 1.00 70.50 106 VAL A O 1
ATOM 809 N N . VAL A 1 107 ? -22.675 6.842 45.594 1.00 68.75 107 VAL A N 1
ATOM 810 C CA . VAL A 1 107 ? -22.416 5.726 46.510 1.00 68.75 107 VAL A CA 1
ATOM 811 C C . VAL A 1 107 ? -23.779 5.224 47.019 1.00 68.75 107 VAL A C 1
ATOM 813 O O . VAL A 1 107 ? -24.566 6.068 47.453 1.00 68.75 107 VAL A O 1
ATOM 816 N N . PRO A 1 108 ? -24.097 3.919 46.904 1.00 62.22 108 PRO A N 1
ATOM 817 C CA . PRO A 1 108 ? -25.325 3.343 47.452 1.00 62.22 108 PRO A CA 1
ATOM 818 C C . PRO A 1 108 ? -25.336 3.314 48.984 1.00 62.22 108 PRO A C 1
ATOM 820 O O . PRO A 1 108 ? -24.240 3.226 49.586 1.00 62.22 108 PRO A O 1
#

InterPro domains:
  IPR006564 Zinc finger, PMZ-type [SM00575] (23-50)
  IPR007527 Zinc finger, SWIM-type [PF04434] (16-38)
  IPR007527 Zinc finger, SWIM-type [PS50966] (16-48)

pLDDT: mean 77.02, std 11.5, range [44.94, 91.56]

Organism: Thlaspi arvense (NCBI:txid13288)

Sequence (108 aa):
TRNVGFKVTSGTSVAHHVSLDKRTCTCPEFKMLLIPCQYAIAAITINNLSSCGKKHCRVVLPVPNPDDIDVPTDVREGVVVLPPKTKHPLGRPPTKKKFSISEIPVVP

Foldseek 3Di:
DDFWKKWFQDVPRDIKIATLVVRDIPDVCCVPVVDQDPRNVLSVCVVPPVDDDPDPDGPMDTDDDPVPDPDDPCRVPPDPPDDDPDDDPPDDDPVPDDDDPPDDDDDD

Radius of gyration: 23.79 Å; chains: 1; bounding box: 49×40×67 Å